Protein AF-A0A4Q4ZD12-F1 (afdb_monomer)

InterPro domains:
  IPR011089 GmrSD restriction endonucleases, C-terminal domain [PF07510] (64-115)

Mean predicted aligned error: 16.65 Å

Radius of gyration: 34.6 Å; Cα contacts (8 Å, |Δi|>4): 93; chains: 1; bounding box: 126×40×56 Å

Sequence (139 aa):
MLRRTLSALSLAVAAPLALVAGTSAPAAAAPCSAPLTTAIADLTVAAEVRTGYSRDLLPHWVDADVDIDHMVPLAEAWDSGARSWTTATRRAYANDLGDYRTLVSVTDNVNQADSAEKSAVQSLAATCTSSTISVTLAS

Secondary structure (DSSP, 8-state):
---------------------------PPPPEEEEHHHHHHTS--PPP--TT--GGG-TT----SEEEEESS-HHHHHHTTGGGS-HHHHHHHHT-TT-TTTEEEEEGGGS---HHHHHHHHHHHHH--SS-EEEE---

Solvent-accessible surface area (backbone atoms only — not comparable to full-atom values): 9359 Å² total; per-residue (Å²): 137,88,84,83,90,81,92,78,88,79,82,82,81,80,78,81,82,79,79,78,79,76,78,76,70,80,79,72,65,69,68,47,68,50,41,50,67,61,39,48,69,70,53,83,84,73,83,83,83,59,85,90,68,56,74,83,80,44,83,82,72,68,93,58,69,60,43,81,44,54,74,60,47,70,68,57,46,33,77,77,49,52,69,76,48,54,72,68,55,51,51,47,61,78,64,34,86,88,41,78,76,43,41,40,81,41,54,38,89,81,71,66,79,44,70,62,58,54,48,26,53,49,53,52,50,73,76,41,89,36,98,50,76,49,76,41,87,74,131

pLDDT: mean 77.41, std 14.48, range [37.22, 97.75]

Structure (mmCIF, N/CA/C/O backbone):
data_AF-A0A4Q4ZD12-F1
#
_entry.id   AF-A0A4Q4ZD12-F1
#
loop_
_atom_site.group_PDB
_atom_site.id
_atom_site.type_symbol
_atom_site.label_atom_id
_atom_site.label_alt_id
_atom_site.label_comp_id
_atom_site.label_asym_id
_atom_site.label_entity_id
_atom_site.label_seq_id
_atom_site.pdbx_PDB_ins_code
_atom_site.Cartn_x
_atom_site.Cartn_y
_atom_site.Cartn_z
_atom_site.occupancy
_atom_site.B_iso_or_equiv
_atom_site.auth_seq_id
_atom_site.auth_comp_id
_atom_site.auth_asym_id
_atom_site.auth_atom_id
_atom_site.pdbx_PDB_model_num
ATOM 1 N N . MET A 1 1 ? 105.307 17.988 -33.231 1.00 46.59 1 MET A N 1
ATOM 2 C CA . MET A 1 1 ? 104.943 19.119 -32.340 1.00 46.59 1 MET A CA 1
ATOM 3 C C . MET A 1 1 ? 103.460 19.006 -31.984 1.00 46.59 1 MET A C 1
ATOM 5 O O . MET A 1 1 ? 102.752 18.394 -32.765 1.00 46.59 1 MET A O 1
ATOM 9 N N . LEU A 1 2 ? 103.042 19.613 -30.861 1.00 37.22 2 LEU A N 1
ATOM 10 C CA . LEU A 1 2 ? 101.734 19.577 -30.151 1.00 37.22 2 LEU A CA 1
ATOM 11 C C . LEU A 1 2 ? 101.597 18.416 -29.146 1.00 37.22 2 LEU A C 1
ATOM 13 O O . LEU A 1 2 ? 101.512 17.267 -29.547 1.00 37.22 2 LEU A O 1
ATOM 17 N N . ARG A 1 3 ? 101.796 18.594 -27.827 1.00 42.09 3 ARG A N 1
ATOM 18 C CA . ARG A 1 3 ? 101.222 19.502 -26.790 1.00 42.09 3 ARG A CA 1
ATOM 19 C C . ARG A 1 3 ? 99.883 19.004 -26.199 1.00 42.09 3 ARG A C 1
ATOM 21 O O . ARG A 1 3 ? 98.832 19.266 -26.753 1.00 42.09 3 ARG A O 1
ATOM 28 N N . ARG A 1 4 ? 100.009 18.371 -25.018 1.00 48.81 4 ARG A N 1
ATOM 29 C CA . ARG A 1 4 ? 99.295 18.607 -23.737 1.00 48.81 4 ARG A CA 1
ATOM 30 C C . ARG A 1 4 ? 97.747 18.660 -23.687 1.00 48.81 4 ARG A C 1
ATOM 32 O O . ARG A 1 4 ? 97.152 19.641 -24.100 1.00 48.81 4 ARG A O 1
ATOM 39 N N . THR A 1 5 ? 97.200 17.661 -22.971 1.00 49.81 5 THR A N 1
ATOM 40 C CA . THR A 1 5 ? 96.256 17.723 -21.818 1.00 49.81 5 THR A CA 1
ATOM 41 C C . THR A 1 5 ? 94.924 18.479 -21.938 1.00 49.81 5 THR A C 1
ATOM 43 O O . THR A 1 5 ? 94.936 19.686 -22.142 1.00 49.81 5 THR A O 1
ATOM 46 N N . LEU A 1 6 ? 93.810 17.824 -21.570 1.00 47.19 6 LEU A N 1
ATOM 47 C CA . LEU A 1 6 ? 93.089 18.016 -20.288 1.00 47.19 6 LEU A CA 1
ATOM 48 C C . LEU A 1 6 ? 91.775 17.205 -20.265 1.00 47.19 6 LEU A C 1
ATOM 50 O O . LEU A 1 6 ? 90.937 17.335 -21.152 1.00 47.19 6 LEU A O 1
ATOM 54 N N . SER A 1 7 ? 91.601 16.390 -19.220 1.00 49.72 7 SER A N 1
ATOM 55 C CA . SER A 1 7 ? 90.321 15.782 -18.837 1.00 49.72 7 SER A CA 1
ATOM 56 C C . SER A 1 7 ? 89.378 16.854 -18.290 1.00 49.72 7 SER A C 1
ATOM 58 O O . SER A 1 7 ? 89.781 17.626 -17.421 1.00 49.72 7 SER A O 1
ATOM 60 N N . ALA A 1 8 ? 88.120 16.860 -18.734 1.00 49.78 8 ALA A N 1
ATOM 61 C CA . ALA A 1 8 ? 87.051 17.630 -18.107 1.00 49.78 8 ALA A CA 1
ATOM 62 C C . ALA A 1 8 ? 86.004 16.674 -17.520 1.00 49.78 8 ALA A C 1
ATOM 64 O O . ALA A 1 8 ? 85.292 15.959 -18.224 1.00 49.78 8 ALA A O 1
ATOM 65 N N . LEU A 1 9 ? 85.982 16.669 -16.190 1.00 51.97 9 LEU A N 1
ATOM 66 C CA . LEU A 1 9 ? 85.010 16.059 -15.296 1.00 51.97 9 LEU A CA 1
ATOM 67 C C . LEU A 1 9 ? 83.595 16.540 -15.666 1.00 51.97 9 LEU A C 1
ATOM 69 O O . LEU A 1 9 ? 83.290 17.721 -15.518 1.00 51.97 9 LEU A O 1
ATOM 73 N N . SER A 1 10 ? 82.742 15.645 -16.164 1.00 50.66 10 SER A N 1
ATOM 74 C CA . SER A 1 10 ? 81.338 15.968 -16.441 1.00 50.66 10 SER A CA 1
ATOM 75 C C . SER A 1 10 ? 80.491 15.654 -15.209 1.00 50.66 10 SER A C 1
ATOM 77 O O . SER A 1 10 ? 80.414 14.509 -14.768 1.00 50.66 10 SER A O 1
ATOM 79 N N . LEU A 1 11 ? 79.905 16.705 -14.637 1.00 48.09 11 LEU A N 1
ATOM 80 C CA . LEU A 1 11 ? 79.017 16.684 -13.479 1.00 48.09 11 LEU A CA 1
ATOM 81 C C . LEU A 1 11 ? 77.680 16.031 -13.878 1.00 48.09 11 LEU A C 1
ATOM 83 O O . LEU A 1 11 ? 76.994 16.524 -14.773 1.00 48.09 11 LEU A O 1
ATOM 87 N N . ALA A 1 12 ? 77.308 14.922 -13.238 1.00 55.19 12 ALA A N 1
ATOM 88 C CA . ALA A 1 12 ? 76.008 14.291 -13.441 1.00 55.19 12 ALA A CA 1
ATOM 89 C C . ALA A 1 12 ? 74.903 15.170 -12.830 1.00 55.19 12 ALA A C 1
ATOM 91 O O . ALA A 1 12 ? 74.839 15.349 -11.614 1.00 55.19 12 ALA A O 1
ATOM 92 N N . VAL A 1 13 ? 74.035 15.729 -13.675 1.00 52.25 13 VAL A N 1
ATOM 93 C CA . VAL A 1 13 ? 72.822 16.437 -13.248 1.00 52.25 13 VAL A CA 1
ATOM 94 C C . VAL A 1 13 ? 71.769 15.389 -12.886 1.00 52.25 13 VAL A C 1
ATOM 96 O O . VAL A 1 13 ? 71.227 14.717 -13.760 1.00 52.25 13 VAL A O 1
ATOM 99 N N . ALA A 1 14 ? 71.490 15.229 -11.593 1.00 56.25 14 ALA A N 1
ATOM 100 C CA . ALA A 1 14 ? 70.359 14.441 -11.117 1.00 56.25 14 ALA A CA 1
ATOM 101 C C . ALA A 1 14 ? 69.077 15.278 -11.252 1.00 56.25 14 ALA A C 1
ATOM 103 O O . ALA A 1 14 ? 68.869 16.235 -10.508 1.00 56.25 14 ALA A O 1
ATOM 104 N N . ALA A 1 15 ? 68.224 14.937 -12.219 1.00 59.91 15 ALA A N 1
ATOM 105 C CA . ALA A 1 15 ? 66.876 15.486 -12.303 1.00 59.91 15 ALA A CA 1
ATOM 106 C C . ALA A 1 15 ? 66.005 14.852 -11.199 1.00 59.91 15 ALA A C 1
ATOM 108 O O . ALA A 1 15 ? 65.953 13.622 -11.116 1.00 59.91 15 ALA A O 1
ATOM 109 N N . PRO A 1 16 ? 65.320 15.632 -10.343 1.00 50.47 16 PRO A N 1
ATOM 110 C CA . PRO A 1 16 ? 64.401 15.061 -9.373 1.00 50.47 16 PRO A CA 1
ATOM 111 C C . PRO A 1 16 ? 63.155 14.549 -10.103 1.00 50.47 16 PRO A C 1
ATOM 113 O O . PRO A 1 16 ? 62.438 15.305 -10.759 1.00 50.47 16 PRO A O 1
ATOM 116 N N . LEU A 1 17 ? 62.905 13.245 -9.991 1.00 60.59 17 LEU A N 1
ATOM 117 C CA . LEU A 1 17 ? 61.673 12.608 -10.438 1.00 60.59 17 LEU A CA 1
ATOM 118 C C . LEU A 1 17 ? 60.545 13.078 -9.504 1.00 60.59 17 LEU A C 1
ATOM 120 O O . LEU A 1 17 ? 60.438 12.620 -8.367 1.00 60.59 17 LEU A O 1
ATOM 124 N N . ALA A 1 18 ? 59.742 14.045 -9.946 1.00 60.94 18 ALA A N 1
ATOM 125 C CA . ALA A 1 18 ? 58.570 14.493 -9.204 1.00 60.94 18 ALA A CA 1
ATOM 126 C C . ALA A 1 18 ? 57.522 13.369 -9.204 1.00 60.94 18 ALA A C 1
ATOM 128 O O . ALA A 1 18 ? 56.875 13.104 -10.217 1.00 60.94 18 ALA A O 1
ATOM 129 N N . LEU A 1 19 ? 57.374 12.685 -8.069 1.00 57.88 19 LEU A N 1
ATOM 130 C CA . LEU A 1 19 ? 56.317 11.705 -7.856 1.00 57.88 19 LEU A CA 1
ATOM 131 C C . LEU A 1 19 ? 54.992 12.461 -7.691 1.00 57.88 19 LEU A C 1
ATOM 133 O O . LEU A 1 19 ? 54.670 12.944 -6.607 1.00 57.88 19 LEU A O 1
ATOM 137 N N . VAL A 1 20 ? 54.232 12.601 -8.778 1.00 64.56 20 VAL A N 1
ATOM 138 C CA . VAL A 1 20 ? 52.828 13.017 -8.701 1.00 64.56 20 VAL A CA 1
ATOM 139 C C . VAL A 1 20 ? 52.075 11.901 -7.983 1.00 64.56 20 VAL A C 1
ATOM 141 O O . VAL A 1 20 ? 51.817 10.842 -8.554 1.00 64.56 20 VAL A O 1
ATOM 144 N N . ALA A 1 21 ? 51.743 12.123 -6.712 1.00 60.38 21 ALA A N 1
ATOM 145 C CA . ALA A 1 21 ? 50.738 11.335 -6.019 1.00 60.38 21 ALA A CA 1
ATOM 146 C C . ALA A 1 21 ? 49.390 11.629 -6.688 1.00 60.38 21 ALA A C 1
ATOM 148 O O . ALA A 1 21 ? 48.712 12.600 -6.359 1.00 60.38 21 ALA A O 1
ATOM 149 N N . GLY A 1 22 ? 49.039 10.828 -7.694 1.00 55.50 22 GLY A N 1
ATOM 150 C CA . GLY A 1 22 ? 47.705 10.840 -8.271 1.00 55.50 22 GLY A CA 1
ATOM 151 C C . GLY A 1 22 ? 46.715 10.441 -7.187 1.00 55.50 22 GLY A C 1
ATOM 152 O O . GLY A 1 22 ? 46.618 9.265 -6.847 1.00 55.50 22 GLY A O 1
ATOM 153 N N . THR A 1 23 ? 45.996 11.402 -6.613 1.00 63.59 23 THR A N 1
ATOM 154 C CA . THR A 1 23 ? 44.803 11.092 -5.830 1.00 63.59 23 THR A CA 1
ATOM 155 C C . THR A 1 23 ? 43.786 10.523 -6.810 1.00 63.59 23 THR A C 1
ATOM 157 O O . THR A 1 23 ? 43.176 11.275 -7.573 1.00 63.59 23 THR A O 1
ATOM 160 N N . SER A 1 24 ? 43.643 9.197 -6.858 1.00 60.28 24 SER A N 1
ATOM 161 C CA . SER A 1 24 ? 42.524 8.584 -7.561 1.00 60.28 24 SER A CA 1
ATOM 162 C C . SER A 1 24 ? 41.251 9.095 -6.895 1.00 60.28 24 SER A C 1
ATOM 164 O O . SER A 1 24 ? 40.985 8.804 -5.729 1.00 60.28 24 SER A O 1
ATOM 166 N N . ALA A 1 25 ? 40.475 9.905 -7.616 1.00 60.56 25 ALA A N 1
ATOM 167 C CA . ALA A 1 25 ? 39.097 10.149 -7.221 1.00 60.56 25 ALA A CA 1
ATOM 168 C C . ALA A 1 25 ? 38.406 8.779 -7.103 1.00 60.56 25 ALA A C 1
ATOM 170 O O . ALA A 1 25 ? 38.702 7.894 -7.918 1.00 60.56 25 ALA A O 1
ATOM 171 N N . PRO A 1 26 ? 37.526 8.560 -6.107 1.00 60.50 26 PRO A N 1
ATOM 172 C CA . PRO A 1 26 ? 36.750 7.334 -6.083 1.00 60.50 26 PRO A CA 1
ATOM 173 C C . PRO A 1 26 ? 36.003 7.267 -7.415 1.00 60.50 26 PRO A C 1
ATOM 175 O O . PRO A 1 26 ? 35.368 8.243 -7.819 1.00 60.50 26 PRO A O 1
ATOM 178 N N . ALA A 1 27 ? 36.141 6.155 -8.135 1.00 62.78 27 ALA A N 1
ATOM 179 C CA . ALA A 1 27 ? 35.337 5.918 -9.320 1.00 62.78 27 ALA A CA 1
ATOM 180 C C . ALA A 1 27 ? 33.878 5.903 -8.854 1.00 62.78 27 ALA A C 1
ATOM 182 O O . ALA A 1 27 ? 33.437 4.943 -8.223 1.00 62.78 27 ALA A O 1
ATOM 183 N N . ALA A 1 28 ? 33.157 7.002 -9.081 1.00 63.41 28 ALA A N 1
ATOM 184 C CA . ALA A 1 28 ? 31.721 7.025 -8.882 1.00 63.41 28 ALA A CA 1
ATOM 185 C C . ALA A 1 28 ? 31.150 5.919 -9.772 1.00 63.41 28 ALA A C 1
ATOM 187 O O . ALA A 1 28 ? 31.423 5.899 -10.976 1.00 63.41 28 ALA A O 1
ATOM 188 N N . ALA A 1 29 ? 30.430 4.967 -9.174 1.00 61.53 29 ALA A N 1
ATOM 189 C CA . ALA A 1 29 ? 29.705 3.970 -9.944 1.00 61.53 29 ALA A CA 1
ATOM 190 C C . ALA A 1 29 ? 28.844 4.718 -10.968 1.00 61.53 29 ALA A C 1
ATOM 192 O O . ALA A 1 29 ? 28.144 5.669 -10.609 1.00 61.53 29 ALA A O 1
ATOM 193 N N . ALA A 1 30 ? 28.962 4.351 -12.245 1.00 65.12 30 ALA A N 1
ATOM 194 C CA . ALA A 1 30 ? 28.164 4.984 -13.282 1.00 65.12 30 ALA A CA 1
ATOM 195 C C . ALA A 1 30 ? 26.675 4.840 -12.908 1.00 65.12 30 ALA A C 1
ATOM 197 O O . ALA A 1 30 ? 26.267 3.749 -12.498 1.00 65.12 30 ALA A O 1
ATOM 198 N N . PRO A 1 31 ? 25.869 5.914 -13.001 1.00 66.38 31 PRO A N 1
ATOM 199 C CA . PRO A 1 31 ? 24.449 5.815 -12.707 1.00 66.38 31 PRO A CA 1
ATOM 200 C C . PRO A 1 31 ? 23.809 4.815 -13.671 1.00 66.38 31 PRO A C 1
ATOM 202 O O . PRO A 1 31 ? 24.018 4.889 -14.883 1.00 66.38 31 PRO A O 1
ATOM 205 N N . CYS A 1 32 ? 23.027 3.882 -13.134 1.00 74.06 32 CYS A N 1
ATOM 206 C CA . CYS A 1 32 ? 22.219 2.997 -13.959 1.00 74.06 32 CYS A CA 1
ATOM 207 C C . CYS A 1 32 ? 21.014 3.796 -14.451 1.00 74.06 32 CYS A C 1
ATOM 209 O O . CYS A 1 32 ? 20.225 4.302 -13.648 1.00 74.06 32 CYS A O 1
ATOM 211 N N . SER A 1 33 ? 20.903 3.932 -15.769 1.00 77.69 33 SER A N 1
ATOM 212 C CA . SER A 1 33 ? 19.763 4.558 -16.423 1.00 77.69 33 SER A CA 1
ATOM 213 C C . SER A 1 33 ? 19.273 3.657 -17.542 1.00 77.69 33 SER A C 1
ATOM 215 O O . SER A 1 33 ? 20.065 3.227 -18.381 1.00 77.69 33 SER A O 1
ATOM 217 N N . ALA A 1 34 ? 17.978 3.358 -17.531 1.00 78.25 34 ALA A N 1
ATOM 218 C CA . ALA A 1 34 ? 17.313 2.598 -18.576 1.00 78.25 34 ALA A CA 1
ATOM 219 C C . ALA A 1 34 ? 15.941 3.224 -18.874 1.00 78.25 34 ALA A C 1
ATOM 221 O O . ALA A 1 34 ? 15.284 3.719 -17.950 1.00 78.25 34 ALA A O 1
ATOM 222 N N . PRO A 1 35 ? 15.486 3.195 -20.140 1.00 81.81 35 PRO A N 1
ATOM 223 C CA . PRO A 1 35 ? 14.109 3.531 -20.465 1.00 81.81 35 PRO A CA 1
ATOM 224 C C . PRO A 1 35 ? 13.139 2.595 -19.741 1.00 81.81 35 PRO A C 1
ATOM 226 O O . PRO A 1 35 ? 13.339 1.377 -19.750 1.00 81.81 35 PRO A 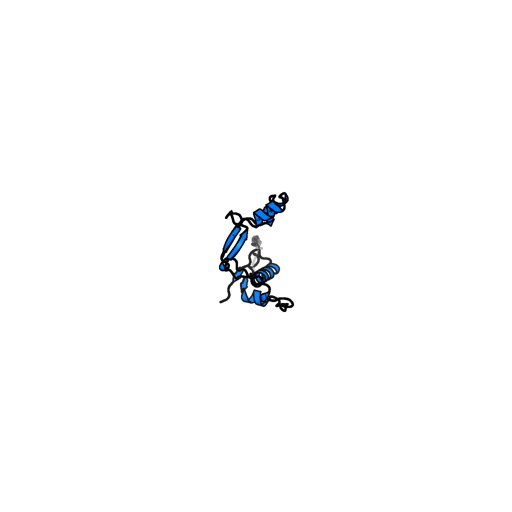O 1
ATOM 229 N N . LEU A 1 36 ? 12.055 3.142 -19.181 1.00 78.19 36 LEU A N 1
ATOM 230 C CA . LEU A 1 36 ? 11.018 2.337 -18.520 1.00 78.19 36 LEU A CA 1
ATOM 231 C C . LEU A 1 36 ? 10.463 1.245 -19.450 1.00 78.19 36 LEU A C 1
ATOM 233 O O . LEU A 1 36 ? 10.258 0.110 -19.032 1.00 78.19 36 LEU A O 1
ATOM 237 N N . THR A 1 37 ? 10.285 1.564 -20.732 1.00 79.62 37 THR A N 1
ATOM 238 C CA . THR A 1 37 ? 9.798 0.626 -21.752 1.00 79.62 37 THR A CA 1
ATOM 239 C C . THR A 1 37 ? 10.721 -0.577 -21.938 1.00 79.62 37 THR A C 1
ATOM 241 O O . THR A 1 37 ? 10.236 -1.700 -22.050 1.00 79.62 37 THR A O 1
ATOM 244 N N . THR A 1 38 ? 12.041 -0.374 -21.918 1.00 81.44 38 THR A N 1
ATOM 245 C CA . THR A 1 38 ? 13.028 -1.463 -21.963 1.00 81.44 38 THR A CA 1
ATOM 246 C C . THR A 1 38 ? 12.947 -2.324 -20.706 1.00 81.44 38 THR A C 1
ATOM 248 O O . THR A 1 38 ? 12.951 -3.545 -20.806 1.00 81.44 38 THR A O 1
ATOM 251 N N . ALA A 1 39 ? 12.830 -1.701 -19.531 1.00 79.00 39 ALA A N 1
ATOM 252 C CA . ALA A 1 39 ? 12.769 -2.423 -18.264 1.00 79.00 39 ALA A CA 1
ATOM 253 C C . ALA A 1 39 ? 11.478 -3.252 -18.116 1.00 79.00 39 ALA A C 1
ATOM 255 O O . ALA A 1 39 ? 11.521 -4.372 -17.613 1.00 79.00 39 ALA A O 1
ATOM 256 N N . ILE A 1 40 ? 10.341 -2.738 -18.599 1.00 83.69 40 ILE A N 1
ATOM 257 C CA . ILE A 1 40 ? 9.071 -3.478 -18.644 1.00 83.69 40 ILE A CA 1
ATOM 258 C C . ILE A 1 40 ? 9.142 -4.626 -19.657 1.00 83.69 40 ILE A C 1
ATOM 260 O O . ILE A 1 40 ? 8.643 -5.711 -19.373 1.00 83.69 40 ILE A O 1
ATOM 264 N N . ALA A 1 41 ? 9.770 -4.421 -20.820 1.00 84.69 41 ALA A N 1
ATOM 265 C CA . ALA A 1 41 ? 9.901 -5.462 -21.843 1.00 84.69 41 ALA A CA 1
ATOM 266 C C . ALA A 1 41 ? 10.710 -6.684 -21.369 1.00 84.69 41 ALA A C 1
ATOM 268 O O . ALA A 1 41 ? 10.483 -7.789 -21.857 1.00 84.69 41 ALA A O 1
ATOM 269 N N . ASP A 1 42 ? 11.615 -6.490 -20.407 1.00 81.94 42 ASP A N 1
ATOM 270 C CA . ASP A 1 42 ? 12.412 -7.555 -19.789 1.00 81.94 42 ASP A CA 1
ATOM 271 C C . ASP A 1 42 ? 11.642 -8.354 -18.721 1.00 81.94 42 ASP A C 1
ATOM 273 O O . ASP A 1 42 ? 12.101 -9.411 -18.274 1.00 81.94 42 ASP A O 1
ATOM 277 N N . LEU A 1 43 ? 10.459 -7.890 -18.296 1.00 83.94 43 LEU A N 1
ATOM 278 C CA . LEU A 1 43 ? 9.633 -8.639 -17.354 1.00 83.94 43 LEU A CA 1
ATOM 279 C C . LEU A 1 43 ? 9.131 -9.929 -18.003 1.00 83.94 43 LEU A C 1
ATOM 281 O O . LEU A 1 43 ? 8.551 -9.946 -19.088 1.00 83.94 43 LEU A O 1
ATOM 285 N N . THR A 1 44 ? 9.310 -11.041 -17.293 1.00 84.81 44 THR A N 1
ATOM 286 C CA . THR A 1 44 ? 8.784 -12.331 -17.737 1.00 84.81 44 THR A CA 1
ATOM 287 C C . THR A 1 44 ? 7.258 -12.318 -17.664 1.00 84.81 44 THR A C 1
ATOM 289 O O . THR A 1 44 ? 6.684 -12.265 -16.576 1.00 84.81 44 THR A O 1
ATOM 292 N N . VAL A 1 45 ? 6.591 -12.401 -18.818 1.00 87.00 45 VAL A N 1
ATOM 293 C CA . VAL A 1 45 ? 5.127 -12.483 -18.892 1.00 87.00 45 VAL A CA 1
ATOM 294 C C . VAL A 1 45 ? 4.681 -13.891 -18.503 1.00 87.00 45 VAL A C 1
ATOM 296 O O . VAL A 1 45 ? 4.856 -14.851 -19.254 1.00 87.00 4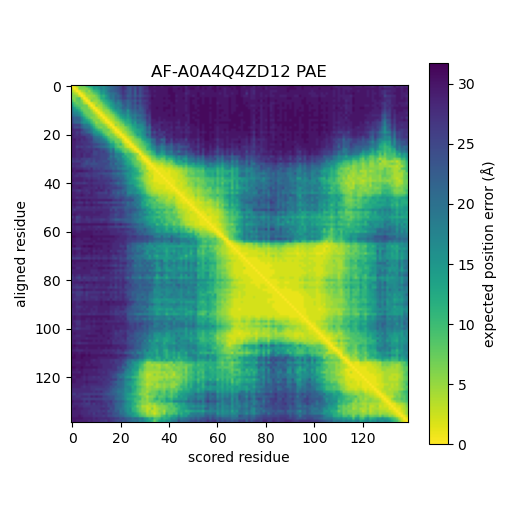5 VAL A O 1
ATOM 299 N N . ALA A 1 46 ? 4.102 -14.023 -17.313 1.00 83.31 46 ALA A N 1
ATOM 300 C CA . ALA A 1 46 ? 3.439 -15.251 -16.899 1.00 83.31 46 ALA A CA 1
ATOM 301 C C . ALA A 1 46 ? 2.049 -15.355 -17.546 1.00 83.31 46 ALA A C 1
ATOM 303 O O . ALA A 1 46 ? 1.367 -14.352 -17.758 1.00 83.31 46 ALA A O 1
ATOM 304 N N . ALA A 1 47 ? 1.607 -16.581 -17.838 1.00 89.25 47 ALA A N 1
ATOM 305 C CA . ALA A 1 47 ? 0.241 -16.810 -18.289 1.00 89.25 47 ALA A CA 1
ATOM 306 C C . ALA A 1 47 ? -0.744 -16.446 -17.171 1.00 89.25 47 ALA A C 1
ATOM 308 O O . ALA A 1 47 ? -0.619 -16.914 -16.038 1.00 89.25 47 ALA A O 1
ATOM 309 N N . GLU A 1 48 ? -1.738 -15.627 -17.497 1.00 85.38 48 GLU A N 1
ATOM 310 C CA . GLU A 1 48 ? -2.756 -15.225 -16.538 1.00 85.38 48 GLU A CA 1
ATOM 311 C C . GLU A 1 48 ? -3.660 -16.409 -16.168 1.00 85.38 48 GLU A C 1
ATOM 313 O O . GLU A 1 48 ? -4.283 -17.037 -17.029 1.00 85.38 48 GLU A O 1
ATOM 318 N N . VAL A 1 49 ? -3.765 -16.705 -14.872 1.00 90.00 49 VAL A N 1
ATOM 319 C CA . VAL A 1 49 ? -4.624 -17.777 -14.360 1.00 90.00 49 VAL A CA 1
ATOM 320 C C . VAL A 1 49 ? -5.969 -17.187 -13.943 1.00 90.00 49 VAL A C 1
ATOM 322 O O . VAL A 1 49 ? -6.116 -16.662 -12.845 1.00 90.00 49 VAL A O 1
ATOM 325 N N . ARG A 1 50 ? -6.970 -17.300 -14.824 1.00 90.31 50 ARG A N 1
ATOM 326 C CA . ARG A 1 50 ? -8.353 -16.840 -14.572 1.00 90.31 50 ARG A CA 1
ATOM 327 C C . ARG A 1 50 ? -9.288 -17.923 -14.017 1.00 90.31 50 ARG A C 1
ATOM 329 O O . ARG A 1 50 ? -10.476 -17.674 -13.826 1.00 90.31 50 ARG A O 1
ATOM 336 N N . THR A 1 51 ? -8.800 -19.141 -13.789 1.00 93.81 51 THR A N 1
ATOM 337 C CA . THR A 1 51 ? -9.636 -20.253 -13.313 1.00 93.81 51 THR A CA 1
ATOM 338 C C . THR A 1 51 ? -10.281 -19.910 -11.969 1.00 93.81 51 THR A C 1
ATOM 340 O O . THR A 1 51 ? -9.582 -19.653 -10.994 1.00 93.81 51 THR A O 1
ATOM 343 N N . GLY A 1 52 ? -11.616 -19.921 -11.916 1.00 87.06 52 GLY A N 1
ATOM 344 C CA . GLY A 1 52 ? -12.388 -19.587 -10.712 1.00 87.06 52 GLY A CA 1
ATOM 345 C C . GLY A 1 52 ? -12.690 -18.094 -10.526 1.00 87.06 52 GLY A C 1
ATOM 346 O O . GLY A 1 52 ? -13.443 -17.751 -9.618 1.00 87.06 52 GLY A O 1
ATOM 347 N N . TYR A 1 53 ? -12.170 -17.213 -11.386 1.00 89.94 53 TYR A N 1
ATOM 348 C CA . TYR A 1 53 ? -12.533 -15.797 -11.390 1.00 89.94 53 TYR A CA 1
ATOM 349 C C . TYR A 1 53 ? -13.890 -15.588 -12.080 1.00 89.94 53 TYR A C 1
ATOM 351 O O . TYR A 1 53 ? -14.077 -15.989 -13.228 1.00 89.94 53 TYR A O 1
ATOM 359 N N . SER A 1 54 ? -14.829 -14.929 -11.398 1.00 89.88 54 SER A N 1
ATOM 360 C CA . SER A 1 54 ? -16.067 -14.414 -11.993 1.00 89.88 54 SER A CA 1
ATOM 361 C C . SER A 1 54 ? -16.328 -13.009 -11.464 1.00 89.88 54 SER A C 1
ATOM 363 O O . SER A 1 54 ? -16.497 -12.825 -10.257 1.00 89.88 54 SER A O 1
ATOM 365 N N . ARG A 1 55 ? -16.356 -12.012 -12.360 1.00 86.50 55 ARG A N 1
ATOM 366 C CA . ARG A 1 55 ? -16.599 -10.608 -11.986 1.00 86.50 55 ARG A CA 1
ATOM 367 C C . ARG A 1 55 ? -18.005 -10.400 -11.418 1.00 86.50 55 ARG A C 1
ATOM 369 O O . ARG A 1 55 ? -18.191 -9.536 -10.570 1.00 86.50 55 ARG A O 1
ATOM 376 N N . ASP A 1 56 ? -18.949 -11.264 -11.778 1.00 89.50 56 ASP A N 1
ATOM 377 C CA . ASP A 1 56 ? -20.317 -11.253 -11.247 1.00 89.50 56 ASP A CA 1
ATOM 378 C C . ASP A 1 56 ? -20.373 -11.559 -9.740 1.00 89.50 56 ASP A C 1
ATOM 380 O O . ASP A 1 56 ? -21.324 -11.180 -9.059 1.00 89.50 56 ASP A O 1
ATOM 384 N N . LEU A 1 57 ? -19.342 -12.218 -9.193 1.00 88.81 57 LEU A N 1
ATOM 385 C CA . LEU A 1 57 ? -19.211 -12.468 -7.753 1.00 88.81 57 LEU A CA 1
ATOM 386 C C . LEU A 1 57 ? -18.654 -11.263 -6.981 1.00 88.81 57 LEU A C 1
ATOM 388 O O . LEU A 1 57 ? -18.604 -11.298 -5.751 1.00 88.81 57 LEU A O 1
ATOM 392 N N . LEU A 1 58 ? -18.266 -10.192 -7.677 1.00 87.12 58 LEU A N 1
ATOM 393 C CA . LEU A 1 58 ? -17.700 -8.972 -7.103 1.00 87.12 58 LEU A CA 1
ATOM 394 C C . LEU A 1 58 ? -18.622 -7.752 -7.314 1.00 87.12 58 LEU A C 1
ATOM 396 O O . LEU A 1 58 ? -18.158 -6.707 -7.762 1.00 87.12 58 LEU A O 1
ATOM 400 N N . PRO A 1 59 ? -19.925 -7.812 -6.973 1.00 86.44 59 PRO A N 1
ATOM 401 C CA . PRO A 1 59 ? -20.875 -6.738 -7.288 1.00 86.44 59 PRO A CA 1
ATOM 402 C C . PRO A 1 59 ? -20.635 -5.432 -6.510 1.00 86.44 59 PRO A C 1
ATOM 404 O O . PRO A 1 59 ? -21.261 -4.421 -6.806 1.00 86.44 59 PRO A O 1
ATOM 407 N N . HIS A 1 60 ? -19.766 -5.451 -5.497 1.00 78.88 60 HIS A N 1
ATOM 408 C CA . HIS A 1 60 ? -19.398 -4.288 -4.684 1.00 78.88 60 HIS A CA 1
ATOM 409 C C . HIS A 1 60 ? -18.048 -3.678 -5.087 1.00 78.88 60 HIS A C 1
ATOM 411 O O . HIS A 1 60 ? -17.627 -2.700 -4.475 1.00 78.88 60 HIS A O 1
ATOM 417 N N . TRP A 1 61 ? -17.360 -4.253 -6.079 1.00 75.88 61 TRP A N 1
ATOM 418 C CA . TRP A 1 61 ? -16.157 -3.652 -6.643 1.00 75.88 61 TRP A CA 1
ATOM 419 C C . TRP A 1 61 ? -16.567 -2.478 -7.525 1.00 75.88 61 TRP A C 1
ATOM 421 O O . TRP A 1 61 ? -16.966 -2.645 -8.678 1.00 75.88 61 TRP A O 1
ATOM 431 N N . VAL A 1 62 ? -16.519 -1.293 -6.929 1.00 71.12 62 VAL A N 1
ATOM 432 C CA . VAL A 1 62 ? -16.610 -0.017 -7.628 1.00 71.12 62 VAL A CA 1
ATOM 433 C C . VAL A 1 62 ? -15.175 0.424 -7.870 1.00 71.12 62 VAL A C 1
ATOM 435 O O . VAL A 1 62 ? -14.433 0.589 -6.903 1.00 71.12 62 VAL A O 1
ATOM 438 N N . ASP A 1 63 ? -14.797 0.602 -9.135 1.00 68.88 63 ASP A N 1
ATOM 439 C CA . ASP A 1 63 ? -13.555 1.285 -9.503 1.00 68.88 63 ASP A CA 1
ATOM 440 C C . ASP A 1 63 ? -13.766 2.774 -9.169 1.00 68.88 63 ASP A C 1
ATOM 442 O O . ASP A 1 63 ? -14.195 3.572 -10.000 1.00 68.88 63 ASP A O 1
ATOM 446 N N . ALA A 1 64 ? -13.656 3.105 -7.883 1.00 66.69 64 ALA A N 1
ATOM 447 C CA . ALA A 1 64 ? -13.675 4.472 -7.400 1.00 66.69 64 ALA A CA 1
ATOM 448 C C . ALA A 1 64 ? -12.246 5.008 -7.495 1.00 66.69 64 ALA A C 1
ATOM 450 O O . ALA A 1 64 ? -11.327 4.340 -7.033 1.00 66.69 64 ALA A O 1
ATOM 451 N N . ASP A 1 65 ? -12.073 6.211 -8.045 1.00 73.31 65 ASP A N 1
ATOM 452 C CA . ASP A 1 65 ? -10.764 6.861 -8.232 1.00 73.31 65 ASP A CA 1
ATOM 453 C C . ASP A 1 65 ? -10.139 7.344 -6.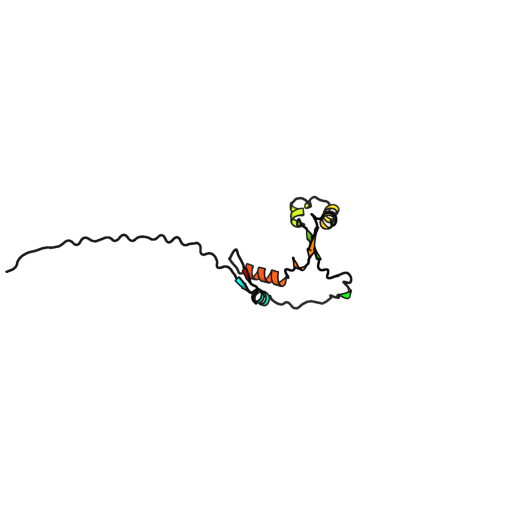898 1.00 73.31 65 ASP A C 1
ATOM 455 O O . ASP A 1 65 ? -9.561 8.432 -6.825 1.00 73.31 65 ASP A O 1
ATOM 459 N N . VAL A 1 66 ? -10.312 6.592 -5.806 1.00 79.44 66 VAL A N 1
ATOM 460 C CA . VAL A 1 66 ? -9.854 6.950 -4.463 1.00 79.44 66 VAL A CA 1
ATOM 461 C C . VAL A 1 66 ? -9.246 5.754 -3.734 1.00 79.44 66 VAL A C 1
ATOM 463 O O . VAL A 1 66 ? -9.887 4.719 -3.559 1.00 79.44 66 VAL A O 1
ATOM 466 N N . ASP A 1 67 ? -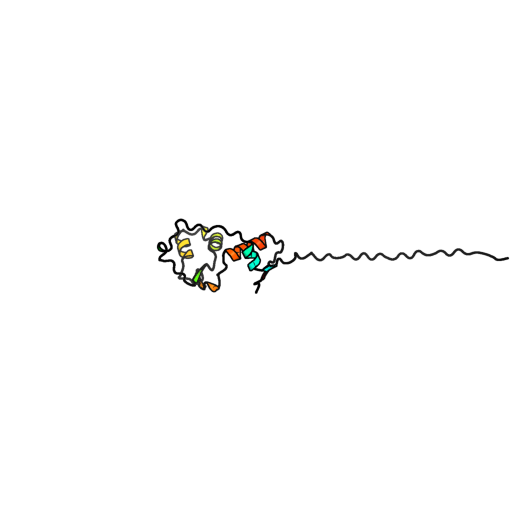8.034 5.956 -3.231 1.00 84.25 67 ASP A N 1
ATOM 467 C CA . ASP A 1 67 ? -7.324 5.039 -2.346 1.00 84.25 67 ASP A CA 1
ATOM 468 C C . ASP A 1 67 ? -7.366 5.554 -0.90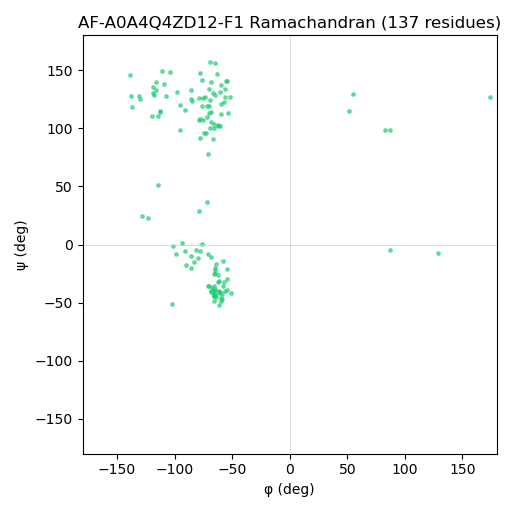5 1.00 84.25 67 ASP A C 1
ATOM 470 O O . ASP A 1 67 ? -7.400 6.763 -0.657 1.00 84.25 67 ASP A O 1
ATOM 474 N N . ILE A 1 68 ? -7.367 4.634 0.061 1.00 86.06 68 ILE A N 1
ATOM 475 C CA . ILE A 1 68 ? -7.321 4.952 1.492 1.00 86.06 68 ILE A CA 1
ATOM 476 C C . ILE A 1 68 ? -5.985 4.480 2.062 1.00 86.06 68 ILE A C 1
ATOM 478 O O . ILE A 1 68 ? -5.748 3.276 2.162 1.00 86.06 68 ILE A O 1
ATOM 482 N N . ASP A 1 69 ? -5.156 5.426 2.495 1.00 87.81 69 ASP A N 1
ATOM 483 C CA . ASP A 1 69 ? -3.839 5.166 3.077 1.00 87.81 69 ASP A CA 1
ATOM 484 C C . ASP A 1 69 ? -3.795 5.500 4.570 1.00 87.81 69 ASP A C 1
ATOM 486 O O . ASP A 1 69 ? -4.450 6.432 5.048 1.00 87.81 69 ASP A O 1
ATOM 490 N N . HIS A 1 70 ? -2.966 4.772 5.322 1.00 92.06 70 HIS A N 1
ATOM 491 C CA . HIS A 1 70 ? -2.643 5.133 6.702 1.00 92.06 70 HIS A CA 1
ATOM 492 C C . HIS A 1 70 ? -1.495 6.142 6.736 1.00 92.06 70 HIS A C 1
ATOM 494 O O . HIS A 1 70 ? -0.389 5.844 6.289 1.00 92.06 70 HIS A O 1
ATOM 500 N N . MET A 1 71 ? -1.710 7.301 7.362 1.00 88.94 71 MET A N 1
ATOM 501 C CA . MET A 1 71 ? -0.649 8.309 7.548 1.00 88.94 71 MET A CA 1
ATOM 502 C C . MET A 1 71 ? 0.512 7.788 8.405 1.00 88.94 71 MET A C 1
ATOM 504 O O . MET A 1 71 ? 1.665 8.169 8.209 1.00 88.94 71 MET A O 1
ATOM 508 N N . VAL A 1 72 ? 0.206 6.914 9.364 1.00 91.25 72 VAL A N 1
ATOM 509 C CA . VAL A 1 72 ? 1.198 6.129 10.100 1.00 91.25 72 VAL A CA 1
ATOM 510 C C . VAL A 1 72 ? 1.004 4.669 9.696 1.00 91.25 72 VAL A C 1
ATOM 512 O O . VAL A 1 72 ? -0.047 4.102 10.004 1.00 91.25 72 VAL A O 1
ATOM 515 N N . PRO A 1 73 ? 1.985 4.036 9.029 1.00 90.88 73 PRO A N 1
ATOM 516 C CA . PRO A 1 73 ? 1.862 2.650 8.603 1.00 90.88 73 PRO A CA 1
ATOM 517 C C . PRO A 1 73 ? 1.527 1.727 9.775 1.00 90.88 73 PRO A C 1
ATOM 519 O O . PRO A 1 73 ? 2.091 1.856 10.862 1.00 90.88 73 PRO A O 1
ATOM 522 N N . LEU A 1 74 ? 0.663 0.735 9.548 1.00 92.44 74 LEU A N 1
ATOM 523 C CA . LEU A 1 74 ? 0.269 -0.218 10.594 1.00 92.44 74 LEU A CA 1
ATOM 524 C C . LEU A 1 74 ? 1.467 -0.959 11.212 1.00 92.44 74 LEU A C 1
ATOM 526 O O . LEU A 1 74 ? 1.438 -1.279 12.399 1.00 92.44 74 LEU A O 1
ATOM 530 N N . ALA A 1 75 ? 2.519 -1.205 10.425 1.00 93.62 75 ALA A N 1
ATOM 531 C CA . ALA A 1 75 ? 3.769 -1.786 10.912 1.00 93.62 75 ALA A CA 1
ATOM 532 C C . ALA A 1 75 ? 4.499 -0.848 11.891 1.00 93.62 75 ALA A C 1
ATOM 534 O O . ALA A 1 75 ? 4.906 -1.279 12.964 1.00 93.62 75 ALA A O 1
ATOM 535 N N . GLU A 1 76 ? 4.578 0.445 11.576 1.00 95.62 76 GLU A N 1
ATOM 536 C CA . GLU A 1 76 ? 5.181 1.436 12.472 1.00 95.62 76 GLU A CA 1
ATOM 537 C C . GLU A 1 76 ? 4.351 1.596 13.751 1.00 95.62 76 GLU A C 1
ATOM 539 O O . GLU A 1 76 ? 4.883 1.550 14.858 1.00 95.62 76 GLU A O 1
ATOM 544 N N . ALA A 1 77 ? 3.022 1.687 13.629 1.00 94.69 77 ALA A N 1
ATOM 545 C CA . ALA A 1 77 ? 2.132 1.730 14.787 1.00 94.69 77 ALA A CA 1
ATOM 546 C C . ALA A 1 77 ? 2.334 0.504 15.699 1.00 94.69 77 ALA A C 1
ATOM 548 O O . ALA A 1 77 ? 2.344 0.624 16.928 1.00 94.69 77 ALA A O 1
ATOM 549 N N . TRP A 1 78 ? 2.520 -0.679 15.104 1.00 95.06 78 TRP A N 1
ATOM 550 C CA . TRP A 1 78 ? 2.798 -1.921 15.818 1.00 95.06 78 TRP A CA 1
ATOM 551 C C . TRP A 1 78 ? 4.096 -1.851 16.623 1.00 95.06 78 TRP A C 1
ATOM 553 O O . TRP A 1 78 ? 4.074 -2.126 17.833 1.00 95.06 78 TRP A O 1
ATOM 563 N N . ASP A 1 79 ? 5.189 -1.450 15.977 1.00 97.00 79 ASP A N 1
ATOM 564 C CA . ASP A 1 79 ? 6.516 -1.358 16.585 1.00 97.00 79 ASP A CA 1
ATOM 565 C C . ASP A 1 79 ? 6.575 -0.282 17.676 1.00 97.00 79 ASP A C 1
ATOM 567 O O . ASP A 1 79 ? 7.146 -0.515 18.747 1.00 97.00 79 ASP A O 1
ATOM 571 N N . SER A 1 80 ? 5.856 0.822 17.475 1.00 95.75 80 SER A N 1
ATOM 572 C CA . SER A 1 80 ? 5.707 1.929 18.423 1.00 95.75 80 SER A CA 1
ATOM 573 C C . SER A 1 80 ? 4.758 1.647 19.604 1.00 95.75 80 SER A C 1
ATOM 575 O O . SER A 1 80 ? 4.592 2.492 20.483 1.00 95.75 80 SER A O 1
ATOM 577 N N . GLY A 1 81 ? 4.156 0.452 19.690 1.00 94.88 81 GLY A N 1
ATOM 578 C CA . GLY A 1 81 ? 3.441 -0.004 20.890 1.00 94.88 81 GLY A CA 1
ATOM 579 C C . GLY A 1 81 ? 2.024 -0.530 20.668 1.00 94.88 81 GLY A C 1
ATOM 580 O O . GLY A 1 81 ? 1.465 -1.133 21.594 1.00 94.88 81 GLY A O 1
ATOM 581 N N . ALA A 1 82 ? 1.458 -0.416 19.461 1.00 95.56 82 ALA A N 1
ATOM 582 C CA . ALA A 1 82 ? 0.131 -0.961 19.155 1.00 95.56 82 ALA A CA 1
ATOM 583 C C . ALA A 1 82 ? 0.074 -2.495 19.256 1.00 95.56 82 ALA A C 1
ATOM 585 O O . ALA A 1 82 ? -1.002 -3.072 19.429 1.00 95.56 82 ALA A O 1
ATOM 586 N N . ARG A 1 83 ? 1.229 -3.175 19.261 1.00 94.50 83 ARG A N 1
ATOM 587 C CA . ARG A 1 83 ? 1.334 -4.603 19.605 1.00 94.50 83 ARG A CA 1
ATOM 588 C C . ARG A 1 83 ? 0.740 -4.965 20.971 1.00 94.50 83 ARG A C 1
ATOM 590 O O . ARG A 1 83 ? 0.246 -6.074 21.147 1.00 94.50 83 ARG A O 1
ATOM 597 N N . SER A 1 84 ? 0.763 -4.032 21.928 1.00 97.12 84 SER A N 1
ATOM 598 C CA . SER A 1 84 ? 0.203 -4.219 23.277 1.00 97.12 84 SER A CA 1
ATOM 599 C C . SER A 1 84 ? -1.306 -3.967 23.353 1.00 97.12 84 SER A C 1
ATOM 601 O O . SER A 1 84 ? -1.952 -4.352 24.327 1.00 97.12 84 SER A O 1
ATOM 603 N N . TRP A 1 85 ? -1.886 -3.333 22.331 1.00 97.25 85 TRP A N 1
ATOM 604 C CA . TRP A 1 85 ? -3.311 -3.034 22.292 1.00 97.25 85 TRP A CA 1
ATOM 605 C C . TRP A 1 85 ? -4.146 -4.299 22.126 1.00 97.25 85 TRP A C 1
ATOM 607 O O . TRP A 1 85 ? -3.706 -5.301 21.551 1.00 97.25 85 TRP A O 1
ATOM 617 N N . THR A 1 86 ? -5.407 -4.218 22.551 1.00 97.75 86 THR A N 1
ATOM 618 C CA . THR A 1 86 ? -6.395 -5.253 22.242 1.00 97.75 86 THR A CA 1
ATOM 619 C C . THR A 1 86 ? -6.657 -5.319 20.734 1.00 97.75 86 THR A C 1
ATOM 621 O O . THR A 1 86 ? -6.500 -4.332 20.009 1.00 97.75 86 THR A O 1
ATOM 624 N N . THR A 1 87 ? -7.122 -6.471 20.249 1.00 96.56 87 THR A N 1
ATOM 625 C CA . THR A 1 87 ? -7.539 -6.631 18.846 1.00 96.56 87 THR A CA 1
ATOM 626 C C . THR A 1 87 ? -8.642 -5.642 18.457 1.00 96.56 87 THR A C 1
ATOM 628 O O . THR A 1 87 ? -8.637 -5.136 17.338 1.00 96.56 87 THR A O 1
ATOM 631 N N . ALA A 1 88 ? -9.562 -5.333 19.378 1.00 96.75 88 ALA A N 1
ATOM 632 C CA . ALA A 1 88 ? -10.629 -4.364 19.142 1.00 96.75 88 ALA A CA 1
ATOM 633 C C . ALA A 1 88 ? -10.066 -2.953 18.921 1.00 96.75 88 ALA A C 1
ATOM 635 O O . ALA A 1 88 ? -10.436 -2.292 17.957 1.00 96.75 88 ALA A O 1
ATOM 636 N N . THR A 1 89 ? -9.112 -2.530 19.752 1.00 95.94 89 THR A N 1
ATOM 637 C CA . THR A 1 89 ? -8.448 -1.226 19.619 1.00 95.94 89 THR A CA 1
ATOM 638 C C . THR A 1 89 ? -7.634 -1.130 18.328 1.00 95.94 89 THR A C 1
ATOM 640 O O . THR A 1 89 ? -7.742 -0.135 17.621 1.00 95.94 89 THR A O 1
ATOM 643 N N . ARG A 1 90 ? -6.874 -2.173 17.960 1.00 95.19 90 ARG A N 1
ATOM 644 C CA . ARG A 1 90 ? -6.139 -2.202 16.679 1.00 95.19 90 ARG A CA 1
ATOM 645 C C . ARG A 1 90 ? -7.070 -2.106 15.476 1.00 95.19 90 ARG A C 1
ATOM 647 O O . ARG A 1 90 ? -6.768 -1.389 14.531 1.00 95.19 90 ARG A O 1
ATOM 654 N N . ARG A 1 91 ? -8.212 -2.800 15.520 1.00 94.44 91 ARG A N 1
ATOM 655 C CA . ARG A 1 91 ? -9.228 -2.712 14.467 1.00 94.44 91 ARG A CA 1
ATOM 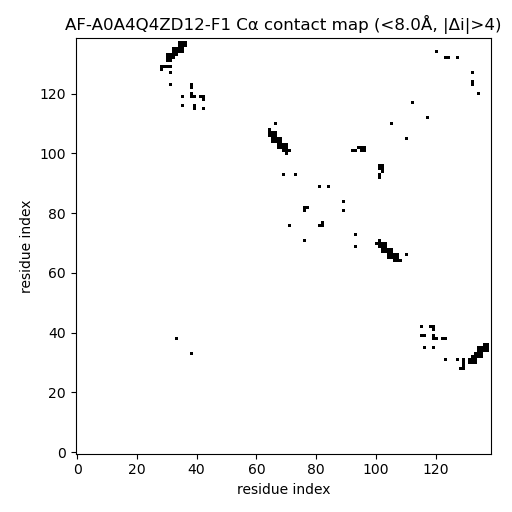656 C C . ARG A 1 91 ? -9.853 -1.322 14.401 1.00 94.44 91 ARG A C 1
ATOM 658 O O . ARG A 1 91 ? -10.046 -0.834 13.297 1.00 94.44 91 ARG A O 1
ATOM 665 N N . ALA A 1 92 ? -10.159 -0.711 15.545 1.00 93.75 92 ALA A N 1
ATOM 666 C CA . ALA A 1 92 ? -10.699 0.643 15.586 1.00 93.75 92 ALA A CA 1
ATOM 667 C C . ALA A 1 92 ? -9.725 1.633 14.938 1.00 93.75 92 ALA A C 1
ATOM 669 O O . ALA A 1 92 ? -10.122 2.339 14.027 1.00 93.75 92 ALA A O 1
ATOM 670 N N . TYR A 1 93 ? -8.443 1.586 15.314 1.00 92.62 93 TYR A N 1
ATOM 671 C CA . TYR A 1 93 ? -7.401 2.419 14.711 1.00 92.62 93 TYR A CA 1
ATOM 672 C C . TYR A 1 93 ? -7.241 2.187 13.201 1.00 92.62 93 TYR A C 1
ATOM 674 O O . TYR A 1 93 ? -7.187 3.135 12.429 1.00 92.62 93 TYR A O 1
ATOM 682 N N . ALA A 1 94 ? -7.207 0.926 12.760 1.00 92.50 94 ALA A N 1
ATOM 683 C CA . ALA A 1 94 ? -7.025 0.602 11.347 1.00 92.50 94 ALA A CA 1
ATOM 684 C C . ALA A 1 94 ? -8.190 1.063 10.450 1.00 92.50 94 ALA A C 1
ATOM 686 O O . ALA A 1 94 ? -7.995 1.168 9.244 1.00 92.50 94 ALA A O 1
ATOM 687 N N . ASN A 1 95 ? -9.375 1.312 11.021 1.00 92.38 95 ASN A N 1
ATOM 688 C CA . ASN A 1 95 ? -10.598 1.680 10.299 1.00 92.38 95 ASN A CA 1
ATOM 689 C C . ASN A 1 95 ? -11.181 3.024 10.783 1.00 92.38 95 ASN A C 1
ATOM 691 O O . ASN A 1 95 ? -12.388 3.244 10.666 1.00 92.38 95 ASN A O 1
ATOM 695 N N . ASP A 1 96 ? -10.365 3.894 11.384 1.00 92.00 96 ASP A N 1
ATOM 696 C CA . ASP A 1 96 ? -10.836 5.167 11.933 1.00 92.00 96 ASP A CA 1
ATOM 697 C C . ASP A 1 96 ? -11.053 6.205 10.821 1.00 92.00 96 ASP A C 1
ATOM 699 O O . ASP A 1 96 ? -10.158 6.945 10.432 1.00 92.00 96 ASP A O 1
ATOM 703 N N . LEU A 1 97 ? -12.276 6.267 10.294 1.00 88.31 97 LEU A N 1
ATOM 704 C CA . LEU A 1 97 ? -12.679 7.287 9.317 1.00 88.31 97 LEU A CA 1
ATOM 705 C C . LEU A 1 97 ? -12.969 8.658 9.965 1.00 88.31 97 LEU A C 1
ATOM 707 O O . LEU A 1 97 ? -13.284 9.613 9.258 1.00 88.31 97 LEU A O 1
ATOM 711 N N . GLY A 1 98 ? -12.935 8.752 11.300 1.00 87.00 98 GLY A N 1
ATOM 712 C CA . GLY A 1 98 ? -13.278 9.957 12.055 1.00 87.00 98 GLY A CA 1
ATOM 713 C C . GLY A 1 98 ? -12.097 10.893 12.316 1.00 87.00 98 GLY A C 1
ATOM 714 O O . GLY A 1 98 ? -12.317 12.067 12.622 1.00 87.00 98 GLY A O 1
ATOM 715 N N . ASP A 1 99 ? -10.861 10.405 12.181 1.00 85.25 99 ASP A N 1
ATOM 716 C CA . ASP A 1 99 ? -9.642 11.190 12.382 1.00 85.25 99 ASP A CA 1
ATOM 717 C C . ASP A 1 99 ? -8.792 11.238 11.104 1.00 85.25 99 ASP A C 1
ATOM 719 O O . ASP A 1 99 ? -8.145 10.261 10.721 1.00 85.25 99 ASP A O 1
ATOM 723 N N . TYR A 1 100 ? -8.730 12.423 10.486 1.00 81.69 100 TYR A N 1
ATOM 724 C CA . TYR A 1 100 ? -7.953 12.709 9.270 1.00 81.69 100 TYR A CA 1
ATOM 725 C C . TYR A 1 100 ? -6.445 12.425 9.401 1.00 81.69 100 TYR A C 1
ATOM 727 O O . TYR A 1 100 ? -5.722 12.418 8.409 1.00 81.69 100 TYR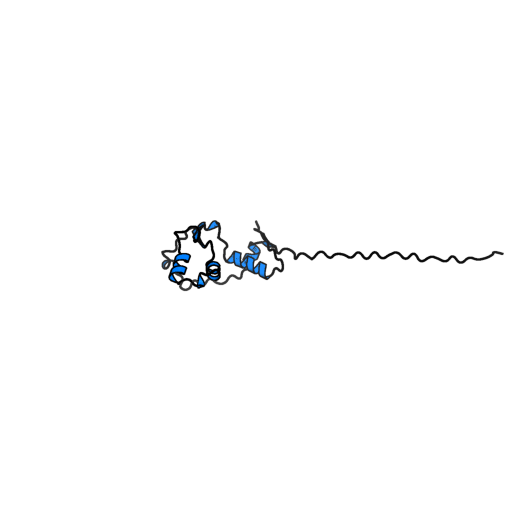 A O 1
ATOM 735 N N . ARG A 1 101 ? -5.940 12.243 10.628 1.00 84.50 101 ARG A N 1
ATOM 736 C CA . ARG A 1 101 ? -4.536 11.908 10.900 1.00 84.50 101 ARG A CA 1
ATOM 737 C C . ARG A 1 101 ? -4.260 10.413 10.827 1.00 84.50 101 ARG A C 1
ATOM 739 O O . ARG A 1 101 ? -3.100 10.028 10.922 1.00 84.50 101 ARG A O 1
ATOM 746 N N . THR A 1 102 ? -5.290 9.577 10.734 1.00 85.81 102 THR A N 1
ATOM 747 C CA . THR A 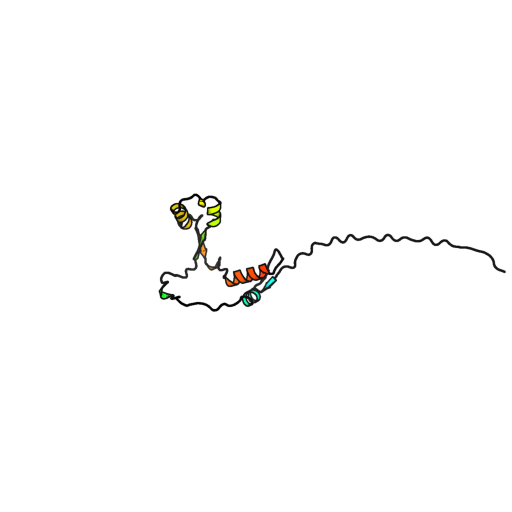1 102 ? -5.146 8.117 10.708 1.00 85.81 102 THR A CA 1
ATOM 748 C C . THR A 1 102 ? -5.301 7.582 9.295 1.00 85.81 102 THR A C 1
ATOM 750 O O . THR A 1 102 ? -4.400 6.891 8.826 1.00 85.81 102 THR A O 1
ATOM 753 N N . LEU A 1 103 ? -6.377 7.975 8.612 1.00 89.62 103 LEU A N 1
ATOM 754 C CA . LEU A 1 103 ? -6.701 7.597 7.245 1.00 89.62 103 LEU A CA 1
ATOM 755 C C . LEU A 1 103 ? -6.768 8.839 6.357 1.00 89.62 103 LEU A C 1
ATOM 757 O O . LEU A 1 103 ? -7.456 9.808 6.682 1.00 89.62 103 LEU A O 1
ATOM 761 N N . VAL A 1 104 ? -6.074 8.791 5.224 1.00 87.31 104 VAL A N 1
ATOM 762 C CA . VAL A 1 104 ? -6.131 9.813 4.181 1.00 87.31 104 VAL A CA 1
ATOM 763 C C . VAL A 1 104 ? -6.700 9.201 2.910 1.00 87.31 104 VAL A C 1
ATOM 765 O O . VAL A 1 104 ? -6.298 8.118 2.496 1.00 87.31 104 VAL A O 1
ATOM 768 N N . SER A 1 105 ? -7.655 9.899 2.299 1.00 85.38 105 SER A N 1
ATOM 769 C CA . SER A 1 105 ? -8.115 9.576 0.955 1.00 85.38 105 SER A CA 1
ATOM 770 C C . SER A 1 105 ? -7.218 10.268 -0.059 1.00 85.38 105 SER A C 1
ATOM 772 O O . SER A 1 105 ? -7.083 11.496 -0.017 1.00 85.38 105 SER A O 1
ATOM 774 N N . VAL A 1 106 ? -6.648 9.509 -0.978 1.00 81.69 106 VAL A N 1
ATOM 775 C CA . VAL A 1 106 ? -5.834 10.031 -2.074 1.00 81.69 106 VAL A CA 1
ATOM 776 C C . VAL A 1 106 ? -6.549 9.707 -3.376 1.00 81.69 106 VAL A C 1
ATOM 778 O O . VAL A 1 106 ? -7.136 8.638 -3.500 1.00 81.69 106 VAL A O 1
ATOM 781 N N . THR A 1 107 ? -6.557 10.627 -4.338 1.00 81.25 107 THR A N 1
ATOM 782 C CA . THR A 1 107 ? -7.035 10.286 -5.682 1.00 81.25 107 THR A CA 1
ATOM 783 C C . THR A 1 107 ? -6.067 9.315 -6.342 1.00 81.25 107 THR A C 1
ATOM 785 O O . THR A 1 107 ? -4.851 9.489 -6.224 1.00 81.25 107 THR A O 1
ATOM 788 N N . ASP A 1 108 ? -6.622 8.327 -7.045 1.00 74.38 108 ASP A N 1
ATOM 789 C CA . ASP A 1 108 ? -5.893 7.175 -7.592 1.00 74.38 108 ASP A CA 1
ATOM 790 C C . ASP A 1 108 ? -4.654 7.616 -8.398 1.00 74.38 108 ASP A C 1
ATOM 792 O O . ASP A 1 108 ? -3.551 7.117 -8.192 1.00 74.38 108 ASP A O 1
ATOM 796 N N . ASN A 1 109 ? -4.793 8.679 -9.199 1.00 70.94 109 ASN A N 1
ATOM 797 C CA . ASN A 1 109 ? -3.732 9.259 -10.025 1.00 70.94 109 ASN A CA 1
ATOM 798 C C . ASN A 1 109 ? -2.433 9.649 -9.290 1.00 70.94 109 ASN A C 1
ATOM 800 O O . ASN A 1 109 ? -1.398 9.798 -9.939 1.00 70.94 109 ASN A O 1
ATOM 804 N N . VAL A 1 110 ? -2.463 9.848 -7.969 1.00 72.62 110 VAL A N 1
ATOM 805 C CA . VAL A 1 110 ? -1.276 10.197 -7.170 1.00 72.62 110 VAL A CA 1
ATOM 806 C C . VAL A 1 110 ? -0.491 8.951 -6.731 1.00 72.62 110 VAL A C 1
ATOM 808 O O . VAL A 1 110 ? 0.699 9.072 -6.441 1.00 72.62 110 VAL A O 1
ATOM 811 N N . ASN A 1 111 ? -1.108 7.762 -6.723 1.00 69.88 111 ASN A N 1
ATOM 812 C CA . ASN A 1 111 ? -0.525 6.530 -6.174 1.00 69.88 111 ASN A CA 1
ATOM 813 C C . ASN A 1 111 ? -0.558 5.321 -7.141 1.00 69.88 111 ASN A C 1
ATOM 815 O O . ASN A 1 111 ? -0.479 4.175 -6.707 1.00 69.88 111 ASN A O 1
ATOM 819 N N . GLN A 1 112 ? -0.616 5.544 -8.461 1.00 69.62 112 GLN A N 1
ATOM 820 C CA . GLN A 1 112 ? -0.753 4.474 -9.471 1.00 69.62 112 GLN A CA 1
ATOM 821 C C . GLN A 1 112 ? 0.529 3.700 -9.820 1.00 69.62 112 GLN A C 1
ATOM 823 O O . GLN A 1 112 ? 0.675 3.254 -10.957 1.00 69.62 112 GLN A O 1
ATOM 828 N N . ALA A 1 113 ? 1.503 3.544 -8.922 1.00 67.00 113 ALA A N 1
ATOM 829 C CA . ALA A 1 113 ? 2.681 2.755 -9.289 1.00 67.00 113 ALA A CA 1
ATOM 830 C C . ALA A 1 113 ? 2.261 1.298 -9.585 1.00 67.00 113 ALA A C 1
ATOM 832 O O . ALA A 1 113 ? 2.016 0.515 -8.665 1.00 67.00 113 ALA A O 1
ATOM 833 N N . ASP A 1 114 ? 2.171 0.941 -10.871 1.00 71.62 114 ASP A N 1
ATOM 834 C CA . ASP A 1 114 ? 1.771 -0.393 -11.307 1.00 71.62 114 ASP A CA 1
ATOM 835 C C . ASP A 1 114 ? 2.802 -1.423 -10.820 1.00 71.62 114 ASP A C 1
ATOM 837 O O . ASP A 1 114 ? 4.005 -1.163 -10.720 1.00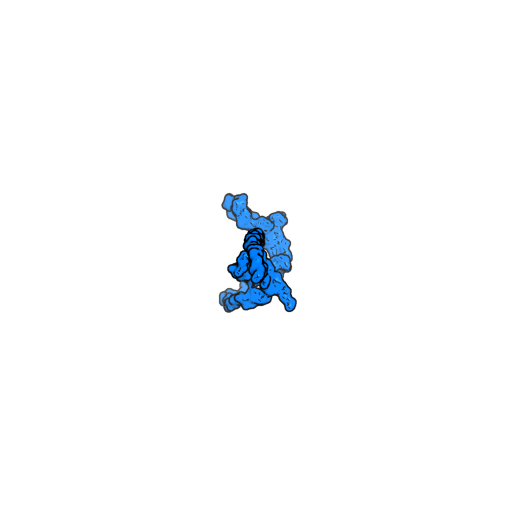 71.62 114 ASP A O 1
ATOM 841 N N . SER A 1 115 ? 2.343 -2.631 -10.514 1.00 73.94 115 SER A N 1
ATOM 842 C CA . SER A 1 115 ? 3.199 -3.720 -10.043 1.00 73.94 115 SER A CA 1
ATOM 843 C C . SER A 1 115 ? 4.261 -4.103 -11.077 1.00 73.94 115 SER A C 1
ATOM 845 O O . SER A 1 115 ? 5.371 -4.480 -10.694 1.00 73.94 115 SER A O 1
ATOM 847 N N . ALA A 1 116 ? 3.962 -3.968 -12.374 1.00 76.75 116 ALA A N 1
ATOM 848 C CA . ALA A 1 116 ? 4.945 -4.157 -13.438 1.00 76.75 116 ALA A CA 1
ATOM 849 C C . ALA A 1 116 ? 6.036 -3.077 -13.390 1.00 76.75 116 ALA A C 1
ATOM 851 O O . ALA A 1 116 ? 7.222 -3.401 -13.361 1.00 76.75 116 ALA A O 1
ATOM 852 N N . GLU A 1 117 ? 5.653 -1.804 -13.288 1.00 77.81 117 GLU A N 1
ATOM 853 C CA . GLU A 1 117 ? 6.596 -0.692 -13.143 1.00 77.81 117 GLU A CA 1
ATOM 854 C C . GLU A 1 117 ? 7.473 -0.863 -11.894 1.00 77.81 117 GLU A C 1
ATOM 856 O O . GLU A 1 117 ? 8.702 -0.806 -11.974 1.00 77.81 117 GLU A O 1
ATOM 861 N N . LYS A 1 118 ? 6.867 -1.195 -10.749 1.00 80.75 118 LYS A N 1
ATOM 862 C CA . LYS A 1 118 ? 7.587 -1.467 -9.499 1.00 80.75 118 LYS A CA 1
ATOM 863 C C . LYS A 1 118 ? 8.584 -2.618 -9.641 1.00 80.75 118 LYS A C 1
ATOM 865 O O . LYS A 1 118 ? 9.713 -2.519 -9.159 1.00 80.75 118 LYS A O 1
ATOM 870 N N . SER A 1 119 ? 8.194 -3.697 -10.320 1.00 83.19 119 SER A N 1
ATOM 871 C CA . SER A 1 119 ? 9.065 -4.852 -10.548 1.00 83.19 119 SER A CA 1
ATOM 872 C C . SER A 1 119 ? 10.205 -4.536 -11.520 1.00 83.19 119 SER A C 1
ATOM 874 O O . SER A 1 119 ? 11.314 -5.028 -11.322 1.00 83.19 119 SER A O 1
ATOM 876 N N . ALA A 1 120 ? 9.961 -3.699 -12.531 1.00 81.75 120 ALA A N 1
ATOM 877 C CA . ALA A 1 120 ? 10.974 -3.233 -13.478 1.00 81.75 120 ALA A CA 1
ATOM 878 C C . ALA A 1 120 ? 12.020 -2.330 -12.799 1.00 81.75 120 ALA A C 1
ATOM 880 O O . ALA A 1 120 ? 13.220 -2.451 -13.039 1.00 81.75 120 ALA A O 1
ATOM 881 N N . VAL A 1 121 ? 11.589 -1.461 -11.881 1.00 81.31 121 VAL A N 1
ATOM 882 C CA . VAL A 1 121 ? 12.506 -0.659 -11.054 1.00 81.31 121 VAL A CA 1
ATOM 883 C C . VAL A 1 121 ? 13.324 -1.559 -10.124 1.00 81.31 121 VAL A C 1
ATOM 885 O O . VAL A 1 121 ? 14.527 -1.354 -9.956 1.00 81.31 121 VAL A O 1
ATOM 888 N N . GLN A 1 122 ? 12.702 -2.585 -9.541 1.00 82.38 122 GLN A N 1
ATOM 889 C CA . GLN A 1 122 ? 13.374 -3.510 -8.630 1.00 82.38 122 GLN A CA 1
ATOM 890 C C . GLN A 1 122 ? 14.373 -4.436 -9.346 1.00 82.38 122 GLN A C 1
ATOM 892 O O . GLN A 1 122 ? 15.436 -4.716 -8.790 1.00 82.38 122 GLN A O 1
ATOM 897 N N . SER A 1 123 ? 14.087 -4.873 -10.577 1.00 82.00 123 SER A N 1
ATOM 898 C CA . SER A 1 123 ? 15.022 -5.662 -11.394 1.00 82.00 123 SER A CA 1
ATOM 899 C C . SER A 1 123 ? 16.227 -4.829 -11.843 1.00 82.00 123 SER A C 1
ATOM 901 O O . SER A 1 123 ? 17.369 -5.290 -11.752 1.00 82.00 123 SER A O 1
ATOM 903 N N . LEU A 1 124 ? 15.997 -3.570 -12.228 1.00 80.19 124 LEU A N 1
ATOM 904 C CA . LEU A 1 124 ? 17.066 -2.616 -12.510 1.00 80.19 124 LEU A CA 1
ATOM 905 C C . LEU A 1 124 ? 17.925 -2.365 -11.262 1.00 80.19 124 LEU A C 1
ATOM 907 O O . LEU A 1 124 ? 19.151 -2.364 -11.344 1.00 80.19 124 LEU A O 1
ATOM 911 N N . ALA A 1 125 ? 17.303 -2.225 -10.090 1.00 80.88 125 ALA A N 1
ATOM 912 C CA . ALA A 1 125 ? 18.020 -2.052 -8.831 1.00 80.88 125 ALA A CA 1
ATOM 913 C C . ALA A 1 125 ? 18.849 -3.273 -8.430 1.00 80.88 125 ALA A C 1
ATOM 915 O O . ALA A 1 125 ? 19.968 -3.119 -7.951 1.00 80.88 125 ALA A O 1
ATOM 916 N N . ALA A 1 126 ? 18.341 -4.483 -8.664 1.00 81.69 126 ALA A N 1
ATOM 917 C CA . ALA A 1 126 ? 19.039 -5.719 -8.322 1.00 81.69 126 ALA A CA 1
ATOM 918 C C . ALA A 1 126 ? 20.335 -5.932 -9.125 1.00 81.69 126 ALA A C 1
ATOM 920 O O . ALA A 1 126 ? 21.240 -6.624 -8.662 1.00 81.69 126 ALA A O 1
ATOM 921 N N . THR A 1 127 ? 20.431 -5.346 -10.320 1.00 75.50 127 THR A N 1
ATOM 922 C CA . THR A 1 127 ? 21.614 -5.444 -11.191 1.00 75.50 127 THR A CA 1
ATOM 923 C C . THR A 1 127 ? 22.536 -4.228 -11.086 1.00 75.50 127 THR A C 1
ATOM 925 O O . THR A 1 127 ? 23.652 -4.249 -11.607 1.00 75.50 127 THR A O 1
ATOM 928 N N . CYS A 1 128 ? 22.103 -3.186 -10.375 1.00 79.12 128 CYS A N 1
ATOM 929 C CA . CYS A 1 128 ? 22.833 -1.941 -10.227 1.00 79.12 128 CYS A CA 1
ATOM 930 C C . CYS A 1 128 ? 23.624 -1.898 -8.914 1.00 79.12 128 CYS A C 1
ATOM 932 O O . CYS A 1 128 ? 23.091 -2.127 -7.833 1.00 79.12 128 CYS A O 1
ATOM 934 N N . THR A 1 129 ? 24.904 -1.537 -8.988 1.00 77.00 129 THR A N 1
ATOM 935 C CA . THR A 1 129 ? 25.742 -1.279 -7.802 1.00 77.00 129 THR A CA 1
ATOM 936 C C . THR A 1 129 ? 25.721 0.187 -7.358 1.00 77.00 129 THR A C 1
ATOM 938 O O . THR A 1 129 ? 26.295 0.524 -6.323 1.00 77.00 129 THR A O 1
ATOM 941 N N . SER A 1 130 ? 25.073 1.069 -8.128 1.00 78.00 130 SER A N 1
ATOM 942 C CA . SER A 1 130 ? 24.904 2.484 -7.788 1.00 78.00 130 SER A CA 1
ATOM 943 C C . SER A 1 130 ? 23.823 2.667 -6.722 1.00 78.00 130 SER A C 1
ATOM 945 O O . SER A 1 130 ? 22.766 2.045 -6.777 1.00 78.00 130 SER A O 1
ATOM 947 N N . SER A 1 131 ? 24.049 3.598 -5.794 1.00 73.44 131 SER A N 1
ATOM 948 C CA . SER A 1 131 ? 23.042 4.053 -4.824 1.00 73.44 131 SER A CA 1
ATOM 949 C C . SER A 1 131 ? 21.929 4.899 -5.454 1.00 73.44 131 SER A C 1
ATOM 951 O O . SER A 1 131 ? 20.962 5.241 -4.779 1.00 73.44 131 SER A O 1
ATOM 953 N N . THR A 1 132 ? 22.085 5.266 -6.728 1.00 74.56 132 THR A N 1
ATOM 954 C CA . THR A 1 132 ? 21.149 6.103 -7.478 1.00 74.56 132 THR A CA 1
ATOM 955 C C . THR A 1 132 ? 20.815 5.435 -8.805 1.00 74.56 132 THR A C 1
ATOM 957 O O . THR A 1 132 ? 21.714 5.139 -9.600 1.00 74.56 132 THR A O 1
ATOM 960 N N . ILE A 1 133 ? 19.518 5.250 -9.046 1.00 72.62 133 ILE A N 1
ATOM 961 C CA . ILE A 1 133 ? 18.947 4.704 -10.279 1.00 72.62 133 ILE A CA 1
ATOM 962 C C . ILE A 1 133 ? 18.045 5.778 -10.875 1.00 72.62 133 ILE A C 1
ATOM 964 O O . ILE A 1 133 ? 17.282 6.421 -10.155 1.00 72.62 133 ILE A O 1
ATOM 968 N N . SER A 1 134 ? 18.142 5.995 -12.182 1.00 79.12 134 SER A N 1
ATOM 969 C CA . SER A 1 134 ? 17.272 6.923 -12.901 1.00 79.12 134 SER A CA 1
ATOM 970 C C . SER A 1 134 ? 16.470 6.163 -13.945 1.00 79.12 134 SER A C 1
ATOM 972 O O . SER A 1 134 ? 17.036 5.431 -14.749 1.00 79.12 134 SER A O 1
ATOM 974 N N . VAL A 1 135 ? 15.153 6.341 -13.937 1.00 75.75 135 VAL A N 1
ATOM 975 C CA . VAL A 1 135 ? 14.263 5.806 -14.969 1.00 75.75 135 VAL A CA 1
ATOM 976 C C . VAL A 1 135 ? 13.800 6.970 -15.825 1.00 75.75 135 VAL A C 1
ATOM 978 O O . VAL A 1 135 ? 13.340 7.985 -15.302 1.00 75.75 135 VAL A O 1
ATOM 981 N N . THR A 1 136 ? 13.956 6.847 -17.139 1.00 79.81 136 THR A N 1
ATOM 982 C CA . THR A 1 136 ? 13.521 7.869 -18.091 1.00 79.81 136 THR A CA 1
ATOM 983 C C . THR A 1 136 ? 12.306 7.385 -18.874 1.00 79.81 136 THR A C 1
ATOM 985 O O . THR A 1 136 ? 12.228 6.231 -19.306 1.00 79.81 136 THR A O 1
ATOM 988 N N . LEU A 1 137 ? 11.344 8.287 -19.068 1.00 71.62 137 LEU A N 1
ATOM 989 C CA . LEU A 1 137 ? 10.272 8.103 -20.039 1.00 71.62 137 LEU A CA 1
ATOM 990 C C . LEU A 1 137 ? 10.899 8.271 -21.429 1.00 71.62 137 LEU A C 1
ATOM 992 O O . LEU A 1 137 ? 11.335 9.367 -21.781 1.00 71.62 137 LEU A O 1
ATOM 996 N N . ALA A 1 138 ? 11.012 7.185 -22.194 1.00 60.56 138 ALA A N 1
ATOM 997 C CA . ALA A 1 138 ? 11.344 7.290 -23.610 1.00 60.56 138 ALA A CA 1
ATOM 998 C C . ALA A 1 138 ? 10.094 7.768 -24.360 1.00 60.56 138 ALA A C 1
ATOM 1000 O O . ALA A 1 138 ? 9.027 7.176 -24.202 1.00 60.56 138 ALA A O 1
ATOM 1001 N N . SER A 1 139 ? 10.242 8.856 -25.117 1.00 54.50 139 SER A N 1
ATOM 1002 C CA . SER A 1 139 ? 9.227 9.415 -26.022 1.00 54.50 139 SER A CA 1
ATOM 1003 C C . SER A 1 139 ? 8.964 8.525 -27.226 1.00 54.50 139 SER A C 1
ATOM 1005 O O . SER A 1 139 ? 9.972 7.990 -27.746 1.00 54.50 139 SER A O 1
#

Foldseek 3Di:
DDDDDDDDDDDDDDDDDPPPPPPPDPPAFPAAEDALVVLLVPDDDDDDDCVPDDCVVVPVDDPDQKDKDFLQDLVNVCVVPCVVPDPVVSVCQQPVPPDCNGIPIDGNVVPVCDPSSVVSVVVSVVPGPHPHYDYDHDD

Organism: NCBI:txid2497878